Protein AF-A0A842QTE0-F1 (afdb_monomer_lite)

Sequence (74 aa):
MLWEMTPEEEKYCEENGWKCSITFNPLRRFKKPLPVKETFLANDKRKGSFLHGALLTEDQIDILLEQAEELQET

Foldseek 3Di:
DPDDDDPVRVVVCVVVVPDDDDDDDDDDDQPDDDDCCNAPNVPPPCPPHCPVVDDD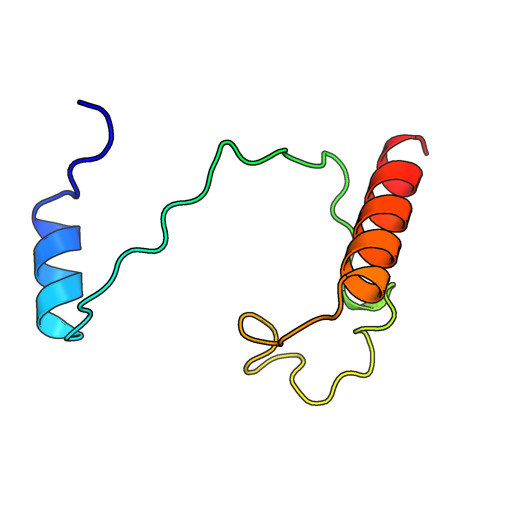DPVSVVRVVVVSVVVSVD

pLDDT: mean 87.03, std 10.42, range [41.84, 97.69]

Radius of gyration: 16.64 Å; chains: 1; bounding box: 34×28×36 Å

Secondary structure (DSSP, 8-state):
---PPPHHHHHHHHHTT-----PPP-PPPPSS---GGGSGGGG-TTTTTTGGG----HHHHHHHHHHHHHHHH-

Structure (mmCIF, N/CA/C/O backbone):
data_AF-A0A842QTE0-F1
#
_entry.id   AF-A0A842QTE0-F1
#
loop_
_atom_site.group_PDB
_atom_site.id
_atom_site.type_symbol
_atom_site.label_atom_id
_atom_site.label_alt_id
_atom_site.label_comp_id
_atom_site.label_asym_id
_atom_site.label_entity_id
_atom_site.label_seq_id
_atom_site.pdbx_PDB_ins_code
_atom_site.Cartn_x
_atom_site.Cartn_y
_atom_site.Cartn_z
_atom_site.occupancy
_atom_site.B_iso_or_equiv
_atom_site.auth_seq_id
_atom_site.auth_comp_id
_atom_site.auth_asym_id
_atom_site.auth_atom_id
_atom_site.pdbx_PDB_model_num
ATOM 1 N N . MET A 1 1 ? 3.059 16.855 -23.680 1.00 41.84 1 MET A N 1
ATOM 2 C CA . MET A 1 1 ? 4.200 15.953 -23.428 1.00 41.84 1 MET A CA 1
ATOM 3 C C . MET A 1 1 ? 4.653 16.209 -22.004 1.00 41.84 1 MET A C 1
ATOM 5 O O . MET A 1 1 ? 5.189 17.278 -21.769 1.00 41.84 1 MET A O 1
ATOM 9 N N . LEU A 1 2 ? 4.300 15.354 -21.040 1.00 44.53 2 LEU A N 1
ATOM 10 C CA . LEU A 1 2 ? 4.558 15.623 -19.611 1.00 44.53 2 LEU A CA 1
ATOM 11 C C . LEU A 1 2 ? 5.301 14.493 -18.884 1.00 44.53 2 LEU A C 1
ATOM 13 O O . LEU A 1 2 ? 5.515 14.613 -17.686 1.00 44.53 2 LEU A O 1
ATOM 17 N N . TRP A 1 3 ? 5.708 13.426 -19.578 1.00 57.84 3 TRP A N 1
ATOM 18 C CA . TRP A 1 3 ? 6.298 12.246 -18.934 1.00 57.84 3 TRP A CA 1
ATOM 19 C C . TRP A 1 3 ? 7.291 11.534 -19.861 1.00 57.84 3 TRP A C 1
ATOM 21 O O . TRP A 1 3 ? 7.109 10.365 -20.184 1.00 57.84 3 TRP A O 1
ATOM 31 N N . GLU A 1 4 ? 8.304 12.243 -20.351 1.00 67.38 4 GLU A N 1
ATOM 32 C CA . GLU A 1 4 ? 9.485 11.558 -20.889 1.00 67.38 4 GLU A CA 1
ATOM 33 C C . GLU A 1 4 ? 10.486 11.415 -19.739 1.00 67.38 4 GLU A C 1
ATOM 35 O O . GLU A 1 4 ? 10.752 12.390 -19.034 1.00 67.38 4 GLU A O 1
ATOM 40 N N . MET A 1 5 ? 10.943 10.181 -19.500 1.00 74.12 5 MET A N 1
ATOM 41 C CA . MET A 1 5 ? 11.985 9.869 -18.516 1.00 74.12 5 MET A CA 1
ATOM 42 C C . MET A 1 5 ? 13.247 10.666 -18.842 1.00 74.12 5 MET A C 1
ATOM 44 O O . MET A 1 5 ? 13.529 10.927 -20.016 1.00 74.12 5 MET A O 1
ATOM 48 N N . THR A 1 6 ? 14.029 11.043 -17.831 1.00 86.44 6 THR A N 1
ATOM 49 C CA . THR A 1 6 ? 15.353 11.606 -18.118 1.00 86.44 6 THR A CA 1
ATOM 50 C C . THR A 1 6 ? 16.270 10.523 -18.707 1.00 86.44 6 THR A C 1
ATOM 52 O O . THR A 1 6 ? 16.056 9.332 -18.459 1.00 86.44 6 THR A O 1
ATOM 55 N N . PRO A 1 7 ? 17.325 10.890 -19.459 1.00 87.75 7 PRO A N 1
ATOM 56 C CA . PRO A 1 7 ? 18.287 9.917 -19.985 1.00 87.75 7 PRO A CA 1
ATOM 57 C C . PRO A 1 7 ? 18.930 9.038 -18.897 1.00 87.75 7 PRO A C 1
ATOM 59 O O . PRO A 1 7 ? 19.278 7.884 -19.141 1.00 87.75 7 PRO A O 1
ATOM 62 N N . GLU A 1 8 ? 19.089 9.565 -17.680 1.00 88.50 8 GLU A N 1
ATOM 63 C CA . GLU A 1 8 ? 19.591 8.811 -16.530 1.00 88.50 8 GLU A CA 1
ATOM 64 C C . GLU A 1 8 ? 18.591 7.754 -16.044 1.00 88.50 8 GLU A C 1
ATOM 66 O O . GLU A 1 8 ? 18.992 6.635 -15.722 1.00 88.50 8 GLU A O 1
ATOM 71 N N . GLU A 1 9 ? 17.300 8.091 -16.005 1.00 85.38 9 GLU A N 1
ATOM 72 C CA . GLU A 1 9 ? 16.227 7.167 -15.627 1.00 85.38 9 GLU A CA 1
ATOM 73 C C . GLU A 1 9 ? 16.060 6.054 -16.668 1.00 85.38 9 GLU A C 1
ATOM 75 O O . GLU A 1 9 ? 15.907 4.888 -16.300 1.00 85.38 9 GLU A O 1
ATOM 80 N N . GLU A 1 10 ? 16.161 6.389 -17.958 1.00 84.94 10 GLU A N 1
ATOM 81 C CA . GLU A 1 10 ? 16.122 5.420 -19.058 1.00 84.94 10 GLU A CA 1
ATOM 82 C C . GLU A 1 10 ? 17.278 4.418 -18.951 1.00 84.94 10 GLU A C 1
ATOM 84 O O . GLU A 1 10 ? 17.052 3.207 -18.892 1.00 84.94 10 GLU A O 1
ATOM 89 N N . LYS A 1 11 ? 18.512 4.914 -18.800 1.00 89.44 11 LYS A N 1
ATOM 90 C CA . LYS A 1 11 ? 19.696 4.067 -18.618 1.00 89.44 11 LYS A CA 1
ATOM 91 C C . LYS A 1 11 ? 19.578 3.166 -17.385 1.00 89.44 11 LYS A C 1
ATOM 93 O O . LYS A 1 11 ? 19.934 1.990 -17.436 1.00 89.44 11 LYS A O 1
ATOM 98 N N . TYR A 1 12 ? 19.057 3.695 -16.279 1.00 89.00 12 TYR A N 1
ATOM 99 C CA . TYR A 1 12 ? 18.839 2.912 -15.065 1.00 89.00 12 TYR A CA 1
ATOM 100 C C . TYR A 1 12 ? 17.810 1.789 -15.279 1.00 89.00 12 TYR A C 1
ATOM 102 O O . TYR A 1 12 ? 18.002 0.675 -14.787 1.00 89.00 12 TYR A O 1
ATOM 110 N N . CYS A 1 13 ? 16.745 2.037 -16.047 1.00 86.75 13 CYS A N 1
ATOM 111 C CA . CYS A 1 13 ? 15.778 1.000 -16.413 1.00 86.75 13 CYS A CA 1
ATOM 112 C C . CYS A 1 13 ? 16.422 -0.116 -17.252 1.00 86.75 13 CYS A C 1
ATOM 114 O O . CYS A 1 13 ? 16.186 -1.296 -16.975 1.00 86.75 13 CYS A O 1
ATOM 116 N N . GLU A 1 14 ? 17.254 0.243 -18.236 1.00 87.44 14 GLU A N 1
ATOM 117 C CA . GLU A 1 14 ? 17.968 -0.709 -19.097 1.00 87.44 14 GLU A CA 1
ATOM 118 C C . GLU A 1 14 ? 18.940 -1.594 -18.305 1.00 87.44 14 GLU A C 1
ATOM 120 O O . GLU A 1 14 ? 18.915 -2.818 -18.452 1.00 87.44 14 GLU A O 1
ATOM 125 N N . GLU A 1 15 ? 19.748 -0.999 -17.419 1.00 94.06 15 GLU A N 1
ATOM 126 C CA . GLU A 1 15 ? 20.705 -1.719 -16.564 1.00 94.06 15 GLU A CA 1
ATOM 127 C C . GLU A 1 15 ? 20.016 -2.737 -15.640 1.00 94.06 15 GLU A C 1
ATOM 129 O O . GLU A 1 15 ? 20.558 -3.812 -15.379 1.00 94.06 15 GLU A O 1
ATOM 134 N N . ASN A 1 16 ? 18.801 -2.427 -15.176 1.00 90.62 16 ASN A N 1
ATOM 135 C CA . ASN A 1 16 ? 18.002 -3.310 -14.322 1.00 90.62 16 ASN A CA 1
ATOM 136 C C . ASN A 1 16 ? 17.078 -4.258 -15.112 1.00 90.62 16 ASN A C 1
ATOM 138 O O . ASN A 1 16 ? 16.372 -5.075 -14.515 1.00 90.62 16 ASN A O 1
ATOM 142 N N . GLY A 1 17 ? 17.071 -4.174 -16.448 1.00 89.81 17 GLY A N 1
ATOM 143 C CA . GLY A 1 17 ? 16.262 -5.027 -17.319 1.00 89.81 17 GLY A CA 1
ATOM 144 C C . GLY A 1 17 ? 14.749 -4.851 -17.147 1.00 89.81 17 GLY A C 1
ATOM 145 O O . GLY A 1 17 ? 13.990 -5.792 -17.408 1.00 89.81 17 GLY A O 1
ATOM 146 N N . TRP A 1 18 ? 14.292 -3.684 -16.688 1.00 87.81 18 TRP A N 1
ATOM 147 C CA . TRP A 1 18 ? 12.870 -3.382 -16.528 1.00 87.81 18 TRP A CA 1
ATOM 148 C C . TRP A 1 18 ? 12.215 -3.126 -17.886 1.00 87.81 18 TRP A C 1
ATOM 150 O O . TRP A 1 18 ? 12.733 -2.385 -18.711 1.00 87.81 18 TRP A O 1
ATOM 160 N N . LYS A 1 19 ? 11.061 -3.758 -18.130 1.00 80.38 19 LYS A N 1
ATOM 161 C CA . LYS A 1 19 ? 10.396 -3.755 -19.451 1.00 80.38 19 LYS A CA 1
ATOM 162 C C . LYS A 1 19 ? 9.021 -3.095 -19.463 1.00 80.38 19 LYS A C 1
ATOM 164 O O . LYS A 1 19 ? 8.411 -2.985 -20.522 1.00 80.38 19 LYS A O 1
ATOM 169 N N . CYS A 1 20 ? 8.508 -2.723 -18.294 1.00 76.44 20 CYS A N 1
ATOM 170 C CA . CYS A 1 20 ? 7.123 -2.305 -18.120 1.00 76.44 20 CYS A CA 1
ATOM 171 C C . CYS A 1 20 ? 7.060 -1.057 -17.242 1.00 76.44 20 CYS A C 1
ATOM 173 O O . CYS A 1 20 ? 7.748 -0.985 -16.226 1.00 76.44 20 CYS A O 1
ATOM 175 N N . SER A 1 21 ? 6.175 -0.125 -17.588 1.00 78.94 21 SER A N 1
ATOM 176 C CA . SER A 1 21 ? 5.819 1.017 -16.746 1.00 78.94 21 SER A CA 1
ATOM 177 C C . SER A 1 21 ? 4.456 0.795 -16.098 1.00 78.94 21 SER A C 1
ATOM 179 O O . SER A 1 21 ? 3.512 0.369 -16.765 1.00 78.94 21 SER A O 1
ATOM 181 N N . ILE A 1 22 ? 4.326 1.138 -14.817 1.00 77.75 22 ILE A N 1
ATOM 182 C CA . ILE A 1 22 ? 3.022 1.255 -14.159 1.00 77.75 22 ILE A CA 1
ATOM 183 C C . ILE A 1 22 ? 2.631 2.728 -14.204 1.00 77.75 22 ILE A C 1
ATOM 185 O O . ILE A 1 22 ? 3.228 3.559 -13.522 1.00 77.75 22 ILE A O 1
ATOM 189 N N . THR A 1 23 ? 1.641 3.060 -15.027 1.00 79.44 23 THR A N 1
ATOM 190 C CA . THR A 1 23 ? 1.104 4.420 -15.101 1.00 79.44 23 THR A CA 1
ATOM 191 C C . THR A 1 23 ? -0.086 4.531 -14.163 1.00 79.44 23 THR A C 1
ATOM 193 O O . THR A 1 23 ? -1.098 3.858 -14.350 1.00 79.44 23 THR A O 1
ATOM 196 N N . PHE A 1 24 ? 0.028 5.384 -13.150 1.00 78.00 24 PHE A N 1
ATOM 197 C CA . PHE A 1 24 ? -1.090 5.685 -12.266 1.00 78.00 24 PHE A CA 1
ATOM 198 C C . PHE A 1 24 ? -1.966 6.786 -12.867 1.00 78.00 24 PHE A C 1
ATOM 200 O O . PHE A 1 24 ? -1.470 7.776 -13.406 1.00 78.00 24 PHE A O 1
ATOM 207 N N . ASN A 1 25 ? -3.279 6.630 -12.722 1.00 79.94 25 ASN A N 1
ATOM 208 C CA . ASN A 1 25 ? -4.224 7.732 -12.885 1.00 79.94 25 ASN A CA 1
ATOM 209 C C . ASN A 1 25 ? -4.001 8.786 -11.778 1.00 79.94 25 ASN A C 1
ATOM 211 O O . ASN A 1 25 ? -3.304 8.494 -10.802 1.00 79.94 25 ASN A O 1
ATOM 215 N N . PRO A 1 26 ? -4.571 10.003 -11.895 1.00 80.19 26 PRO A N 1
ATOM 216 C CA . PRO A 1 26 ? -4.394 11.064 -10.906 1.00 80.19 26 PRO A CA 1
ATOM 217 C C . PRO A 1 26 ? -4.580 10.561 -9.470 1.00 80.19 26 PRO A C 1
ATOM 219 O O . PRO A 1 26 ? -5.662 10.125 -9.078 1.00 80.19 26 PRO A O 1
ATOM 222 N N . LEU A 1 27 ? -3.495 10.602 -8.696 1.00 84.94 27 LEU A N 1
ATOM 223 C CA . LEU A 1 27 ? -3.468 10.103 -7.327 1.00 84.94 27 LEU A CA 1
ATOM 224 C C . LEU A 1 27 ? -4.124 11.117 -6.385 1.00 84.94 27 LEU A C 1
ATOM 226 O O . LEU A 1 27 ? -3.806 12.309 -6.415 1.00 84.94 27 LEU A O 1
ATOM 230 N N . ARG A 1 28 ? -5.002 10.640 -5.498 1.00 84.25 28 ARG A N 1
ATOM 231 C CA . ARG A 1 28 ? -5.580 11.457 -4.424 1.00 84.25 28 ARG A CA 1
ATOM 232 C C . ARG A 1 28 ? -4.664 11.410 -3.206 1.00 84.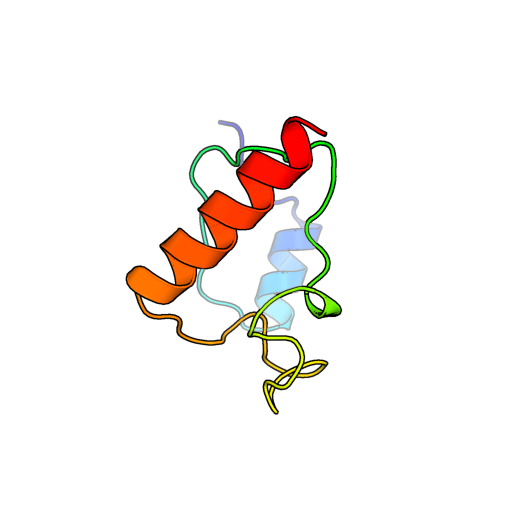25 28 ARG A C 1
ATOM 234 O O . ARG A 1 28 ? -4.398 10.347 -2.653 1.00 84.25 28 ARG A O 1
ATOM 241 N N . ARG A 1 29 ? -4.181 12.576 -2.773 1.00 88.06 29 ARG A N 1
ATOM 242 C CA . ARG A 1 29 ? -3.334 12.684 -1.581 1.00 88.06 29 ARG A CA 1
ATOM 243 C C . ARG A 1 29 ? -4.185 12.783 -0.316 1.00 88.06 29 ARG A C 1
ATOM 245 O O . ARG A 1 29 ? -4.926 13.749 -0.154 1.00 88.06 29 ARG A O 1
ATOM 252 N N . PHE A 1 30 ? -3.988 11.850 0.610 1.00 90.75 30 PHE A N 1
ATOM 253 C CA . PHE A 1 30 ? -4.462 11.973 1.989 1.00 90.75 30 PHE A CA 1
ATOM 254 C C . PHE A 1 30 ? -3.549 12.926 2.777 1.00 90.75 30 PHE A C 1
ATOM 256 O O . PHE A 1 30 ? -2.321 12.853 2.670 1.00 90.75 30 PHE A O 1
ATOM 263 N N . LYS A 1 31 ? -4.131 13.848 3.556 1.00 94.12 31 LYS A N 1
ATOM 264 C CA . LYS A 1 31 ? -3.373 14.756 4.437 1.00 94.12 31 LYS A CA 1
ATOM 265 C C . LYS A 1 31 ? -2.805 13.995 5.629 1.00 94.12 31 LYS A C 1
ATOM 267 O O . LYS A 1 31 ? -1.636 14.170 5.964 1.00 94.12 31 LYS A O 1
ATOM 272 N N . LYS A 1 32 ? -3.633 13.151 6.242 1.00 95.25 32 LYS A N 1
ATOM 273 C CA . LYS A 1 32 ? -3.245 12.253 7.329 1.00 95.25 32 LYS A CA 1
ATOM 274 C C . LYS A 1 32 ? -3.009 10.855 6.752 1.00 95.25 32 LYS A C 1
ATOM 276 O O . LYS A 1 32 ? -3.946 10.283 6.201 1.00 95.25 32 LYS A O 1
ATOM 281 N N . PRO A 1 33 ? -1.784 10.313 6.801 1.00 93.44 33 PRO A N 1
ATOM 282 C CA . PRO A 1 33 ? -1.523 8.980 6.275 1.00 93.44 33 PRO A CA 1
ATOM 283 C C . PRO A 1 33 ? -2.136 7.919 7.195 1.00 93.44 33 PRO A C 1
ATOM 285 O O . PRO A 1 33 ? -1.914 7.980 8.401 1.00 93.44 33 PRO A O 1
ATOM 288 N N . LEU A 1 34 ? -2.840 6.935 6.626 1.00 94.12 34 LEU A N 1
ATOM 289 C CA . LEU A 1 34 ? -3.315 5.757 7.357 1.00 94.12 34 LEU A CA 1
ATOM 290 C C . LEU A 1 34 ? -2.133 4.803 7.624 1.00 94.12 34 LEU A C 1
ATOM 292 O O . LEU A 1 34 ? -1.571 4.245 6.675 1.00 94.12 34 LEU A O 1
ATOM 296 N N . PRO A 1 35 ? -1.699 4.603 8.881 1.00 92.69 35 PRO A N 1
ATOM 297 C CA . PRO A 1 35 ? -0.562 3.741 9.173 1.00 92.69 35 PRO A CA 1
ATOM 298 C C . PRO A 1 35 ? -0.926 2.265 8.977 1.00 92.69 35 PRO A C 1
ATOM 300 O O . PRO A 1 35 ? -1.854 1.767 9.598 1.00 92.69 35 PRO A O 1
ATOM 303 N N . VAL A 1 36 ? -0.128 1.505 8.216 1.00 91.50 36 VAL A N 1
ATOM 304 C CA . VAL A 1 36 ? -0.368 0.061 7.962 1.00 91.50 36 VAL A CA 1
ATOM 305 C C . VAL A 1 36 ? -0.585 -0.745 9.253 1.00 91.50 36 VAL A C 1
ATOM 307 O O . VAL A 1 36 ? -1.380 -1.681 9.285 1.00 91.50 36 VAL A O 1
ATOM 310 N N . LYS A 1 37 ? 0.103 -0.372 10.339 1.00 91.94 37 LYS A N 1
ATOM 311 C CA . LYS A 1 37 ? -0.016 -1.002 11.667 1.00 91.94 37 LYS A CA 1
ATOM 312 C C . LYS A 1 37 ? -1.400 -0.851 12.323 1.00 91.94 37 LYS A C 1
ATOM 314 O O . LYS A 1 37 ? -1.677 -1.589 13.257 1.00 91.94 37 LYS A O 1
ATOM 319 N N . GLU A 1 38 ? -2.211 0.097 11.867 1.00 94.31 38 GLU A N 1
ATOM 320 C CA . GLU A 1 38 ? -3.571 0.379 12.353 1.00 94.31 38 GLU A CA 1
ATOM 321 C C . GLU A 1 38 ? -4.647 -0.259 11.457 1.00 94.31 38 GLU A C 1
ATOM 323 O O . GLU A 1 38 ? -5.832 -0.173 11.751 1.00 94.31 38 GLU A O 1
ATOM 328 N N . THR A 1 39 ? -4.237 -0.948 10.388 1.00 94.12 39 THR A N 1
ATOM 329 C CA . THR A 1 39 ? -5.133 -1.637 9.447 1.00 94.12 39 THR A CA 1
ATOM 330 C C . THR A 1 39 ? -5.131 -3.147 9.685 1.00 94.12 39 THR A C 1
ATOM 332 O O . THR A 1 39 ? -4.273 -3.680 10.395 1.00 94.12 39 THR A O 1
ATOM 335 N N . PHE A 1 40 ? -6.018 -3.885 9.011 1.00 93.81 40 PHE A N 1
ATOM 336 C CA . PHE A 1 40 ? -5.995 -5.354 9.052 1.00 93.81 40 PHE A CA 1
ATOM 337 C C . PHE A 1 40 ? -4.683 -5.957 8.499 1.00 93.81 40 PHE A C 1
ATOM 339 O O . PHE A 1 40 ? -4.336 -7.091 8.831 1.00 93.81 40 PHE A O 1
ATOM 346 N N . LEU A 1 41 ? -3.909 -5.194 7.713 1.00 93.31 41 LEU A N 1
ATOM 347 C CA . LEU A 1 41 ? -2.594 -5.600 7.200 1.00 93.31 41 LEU A CA 1
ATOM 348 C C . LEU A 1 41 ? -1.499 -5.601 8.275 1.00 93.31 41 LEU A C 1
ATOM 350 O O . LEU A 1 41 ? -0.377 -6.038 8.010 1.00 93.31 41 LEU A O 1
ATOM 354 N N . ALA A 1 42 ? -1.788 -5.138 9.495 1.00 92.50 42 ALA A N 1
ATOM 355 C CA . ALA A 1 42 ? -0.812 -5.051 10.577 1.00 92.50 42 ALA A CA 1
ATOM 356 C C . ALA A 1 42 ? -0.089 -6.380 10.855 1.00 92.50 42 ALA A C 1
ATOM 358 O O . ALA A 1 42 ? 1.099 -6.346 11.200 1.00 92.50 42 ALA A O 1
ATOM 359 N N . ASN A 1 43 ? -0.797 -7.498 10.659 1.00 89.75 43 ASN A N 1
ATOM 360 C CA . ASN A 1 43 ? -0.347 -8.867 10.911 1.00 89.75 43 ASN A CA 1
ATOM 361 C C . ASN A 1 43 ? -0.061 -9.668 9.625 1.00 89.75 43 ASN A C 1
ATOM 363 O O . ASN A 1 43 ? 0.147 -10.881 9.694 1.00 89.75 43 ASN A O 1
ATOM 367 N N . ASP A 1 44 ? -0.049 -9.025 8.451 1.00 90.94 44 ASP A N 1
ATOM 368 C CA . ASP A 1 44 ? 0.296 -9.706 7.202 1.00 90.94 44 ASP A CA 1
ATOM 369 C C . ASP A 1 44 ? 1.777 -10.118 7.219 1.00 90.94 44 ASP A C 1
ATOM 371 O O . ASP A 1 44 ? 2.671 -9.311 7.481 1.00 90.94 44 ASP A O 1
ATOM 375 N N . LYS A 1 45 ? 2.056 -11.387 6.909 1.00 88.88 45 LYS A N 1
ATOM 376 C CA . LYS A 1 45 ? 3.418 -11.945 6.913 1.00 88.88 45 LYS A CA 1
ATOM 377 C C . LYS A 1 45 ? 4.342 -11.288 5.880 1.00 88.88 45 LYS A C 1
ATOM 379 O O . LYS A 1 45 ? 5.558 -11.388 6.002 1.00 88.88 45 LYS A O 1
ATOM 384 N N . ARG A 1 46 ? 3.781 -10.626 4.863 1.00 88.94 46 ARG A N 1
ATOM 385 C CA . ARG A 1 46 ? 4.509 -9.894 3.811 1.00 88.94 46 ARG A CA 1
ATOM 386 C C . ARG A 1 46 ? 4.928 -8.490 4.253 1.00 88.94 46 ARG A C 1
ATOM 388 O O . ARG A 1 46 ? 5.642 -7.803 3.518 1.00 88.94 46 ARG A O 1
ATOM 395 N N . LYS A 1 47 ? 4.495 -8.033 5.433 1.00 82.38 47 LYS A N 1
ATOM 396 C CA . LYS A 1 47 ? 4.878 -6.736 5.998 1.00 82.38 47 LYS A CA 1
ATOM 397 C C . LYS A 1 47 ? 6.404 -6.625 6.093 1.00 82.38 47 LYS A C 1
ATOM 399 O O . LYS A 1 47 ? 7.063 -7.488 6.660 1.00 82.38 47 LYS A O 1
ATOM 404 N N . GLY A 1 48 ? 6.960 -5.554 5.524 1.00 77.94 48 GLY A N 1
ATOM 405 C CA . GLY A 1 48 ? 8.409 -5.305 5.487 1.00 77.94 48 GLY A CA 1
ATOM 406 C C . GLY A 1 48 ? 9.174 -6.009 4.358 1.00 77.94 48 GLY A C 1
ATOM 407 O O . GLY A 1 48 ? 10.368 -5.773 4.225 1.00 77.94 48 GLY A O 1
ATOM 408 N N . SER A 1 49 ? 8.514 -6.830 3.534 1.00 83.56 49 SER A N 1
ATOM 409 C CA . SER A 1 49 ? 9.118 -7.454 2.350 1.00 83.56 49 SER A CA 1
ATOM 410 C C . SER A 1 49 ? 8.348 -7.087 1.078 1.00 83.56 49 SER A C 1
ATOM 412 O O . SER A 1 49 ? 8.673 -6.111 0.405 1.00 83.56 49 SER A O 1
ATOM 414 N N . PHE A 1 50 ? 7.276 -7.821 0.784 1.00 83.81 50 PHE A N 1
ATOM 415 C CA . PHE A 1 50 ? 6.546 -7.769 -0.487 1.00 83.81 50 PHE A CA 1
ATOM 416 C C . PHE A 1 50 ? 5.113 -7.252 -0.342 1.00 83.81 50 PHE A C 1
ATOM 418 O O . PHE A 1 50 ? 4.261 -7.529 -1.182 1.00 83.81 50 PHE A O 1
ATOM 425 N N . LEU A 1 51 ? 4.822 -6.495 0.722 1.00 87.12 51 LEU A N 1
ATOM 426 C CA . LEU A 1 51 ? 3.479 -5.947 0.941 1.00 87.12 51 LEU A CA 1
ATOM 427 C C . LEU A 1 51 ? 3.028 -5.022 -0.205 1.00 87.12 51 LEU A C 1
ATOM 429 O O . LEU A 1 51 ? 1.847 -4.985 -0.521 1.00 87.12 51 LEU A O 1
ATOM 433 N N . HIS A 1 52 ? 3.963 -4.337 -0.871 1.00 82.88 52 HIS A N 1
ATOM 434 C CA . HIS A 1 52 ? 3.678 -3.460 -2.015 1.00 82.88 52 HIS A CA 1
ATOM 435 C C . HIS A 1 52 ? 3.115 -4.202 -3.243 1.00 82.88 52 HIS A C 1
ATOM 437 O O . HIS A 1 52 ? 2.519 -3.570 -4.106 1.00 82.88 52 HIS A O 1
ATOM 443 N N . GLY A 1 53 ? 3.303 -5.524 -3.324 1.00 85.56 53 GLY A N 1
ATOM 444 C CA . GLY A 1 53 ? 2.754 -6.385 -4.377 1.00 85.56 53 GLY A CA 1
ATOM 445 C C . GLY A 1 53 ? 1.665 -7.336 -3.876 1.00 85.56 53 GLY A C 1
ATOM 446 O O . GLY A 1 53 ? 1.326 -8.300 -4.561 1.00 85.56 53 GLY A O 1
ATOM 447 N N . ALA A 1 54 ? 1.153 -7.131 -2.660 1.00 88.75 54 ALA A N 1
ATOM 448 C CA . ALA A 1 54 ? 0.103 -7.967 -2.106 1.00 88.75 54 ALA A CA 1
ATOM 449 C C . ALA A 1 54 ? -1.212 -7.761 -2.867 1.00 88.75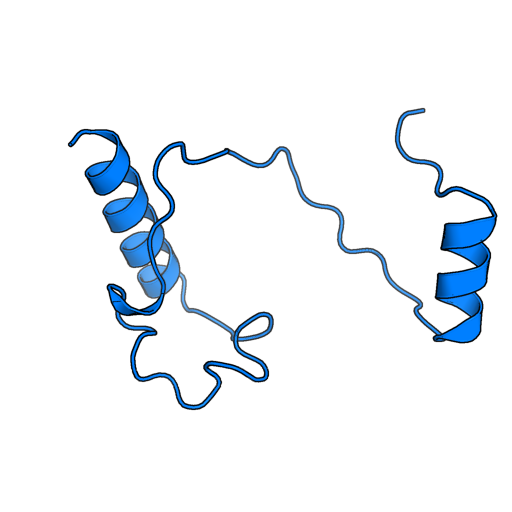 54 ALA A C 1
ATOM 451 O O . ALA A 1 54 ? -1.738 -6.654 -2.917 1.00 88.75 54 ALA A O 1
ATOM 452 N N . LEU A 1 55 ? -1.767 -8.846 -3.410 1.00 91.50 55 LEU A N 1
ATOM 453 C CA . LEU A 1 55 ? -3.137 -8.839 -3.915 1.00 91.50 55 LEU A CA 1
ATOM 454 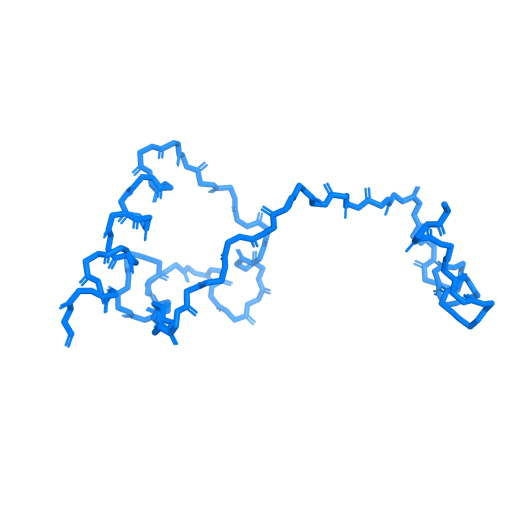C C . LEU A 1 55 ? -4.110 -8.653 -2.746 1.00 91.50 55 LEU A C 1
ATOM 456 O O . LEU A 1 55 ? -4.008 -9.369 -1.742 1.00 91.50 55 LEU A O 1
ATOM 460 N N . LEU A 1 56 ? -5.027 -7.704 -2.911 1.00 92.81 56 LEU A N 1
ATOM 461 C CA . LEU A 1 56 ? -6.139 -7.422 -2.010 1.00 92.81 56 LEU A CA 1
ATOM 462 C C . LEU A 1 56 ? -7.452 -7.665 -2.755 1.00 92.81 56 LEU A C 1
ATOM 464 O O . LEU A 1 56 ? -7.516 -7.478 -3.971 1.00 92.81 56 LEU A O 1
ATOM 468 N N . THR A 1 57 ? -8.482 -8.098 -2.033 1.00 96.12 57 THR A N 1
ATOM 469 C CA . THR A 1 57 ? -9.848 -8.159 -2.571 1.00 96.12 57 THR A CA 1
ATOM 470 C C . THR A 1 57 ? -10.460 -6.758 -2.646 1.00 96.12 57 THR A C 1
ATOM 472 O O . THR A 1 57 ? -9.972 -5.840 -1.989 1.00 96.12 57 THR A O 1
ATOM 475 N N . GLU A 1 58 ? -11.538 -6.588 -3.414 1.00 96.50 58 GLU A N 1
ATOM 476 C CA . GLU A 1 58 ? -12.279 -5.315 -3.466 1.00 96.50 58 GLU A CA 1
ATOM 477 C C . GLU A 1 58 ? -12.753 -4.897 -2.066 1.00 96.50 58 GLU A C 1
ATOM 479 O O . GLU A 1 58 ? -12.378 -3.823 -1.609 1.00 96.50 58 GLU A O 1
ATOM 484 N N . ASP A 1 59 ? -13.384 -5.803 -1.310 1.00 97.69 59 ASP A N 1
ATOM 485 C CA . ASP A 1 59 ? -13.801 -5.543 0.079 1.00 97.69 59 ASP A CA 1
ATOM 486 C C . ASP A 1 59 ? -12.651 -5.051 0.979 1.00 97.69 59 ASP A C 1
ATOM 488 O O . ASP A 1 59 ? -12.821 -4.199 1.848 1.00 97.69 59 ASP A O 1
ATOM 492 N N . GLN A 1 60 ? -11.446 -5.597 0.792 1.00 95.88 60 GLN A N 1
ATOM 493 C CA . GLN A 1 60 ? -10.263 -5.198 1.554 1.00 95.88 60 GLN A CA 1
ATOM 494 C C . GLN A 1 60 ? -9.781 -3.797 1.179 1.00 95.88 60 GLN A C 1
ATOM 496 O O . GLN A 1 60 ? -9.263 -3.079 2.035 1.00 95.88 60 GLN A O 1
ATOM 501 N N . ILE A 1 61 ? -9.914 -3.428 -0.093 1.00 94.69 61 ILE A N 1
ATOM 502 C CA . ILE A 1 61 ? 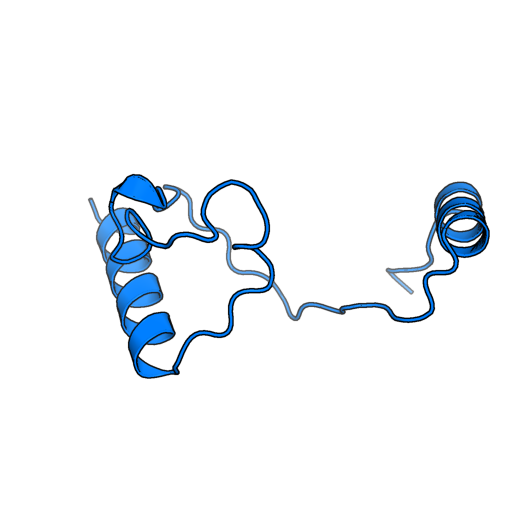-9.596 -2.089 -0.580 1.00 94.69 61 ILE A CA 1
ATOM 503 C C . ILE A 1 61 ? -10.607 -1.094 -0.015 1.00 94.69 61 ILE A C 1
ATOM 505 O O . ILE A 1 61 ? -10.184 -0.072 0.523 1.00 94.69 61 ILE A O 1
ATOM 509 N N . ASP A 1 62 ? -11.897 -1.418 -0.059 1.00 96.81 62 ASP A N 1
ATOM 510 C CA . ASP A 1 62 ? -12.965 -0.552 0.445 1.00 96.81 62 ASP A CA 1
ATOM 511 C C . ASP A 1 62 ? -12.775 -0.251 1.934 1.00 96.81 62 ASP A C 1
ATOM 513 O O . ASP A 1 62 ? -12.725 0.914 2.320 1.00 96.81 62 ASP A O 1
ATOM 517 N N . ILE A 1 63 ? -12.498 -1.273 2.752 1.00 97.12 63 ILE A N 1
AT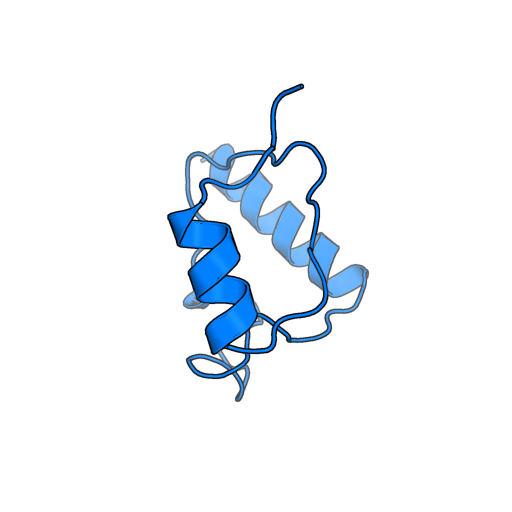OM 518 C CA . ILE A 1 63 ? -12.197 -1.094 4.182 1.00 97.12 63 ILE A CA 1
ATOM 519 C C . ILE A 1 63 ? -11.008 -0.139 4.400 1.00 97.12 63 ILE A C 1
ATOM 521 O O . ILE A 1 63 ? -11.046 0.708 5.292 1.00 97.12 63 ILE A O 1
ATOM 525 N N . LEU A 1 64 ? -9.930 -0.261 3.614 1.00 95.44 64 LEU A N 1
ATOM 526 C CA . LEU A 1 64 ? -8.761 0.622 3.749 1.00 95.44 64 LEU A CA 1
ATOM 527 C C . LEU A 1 64 ? -9.076 2.062 3.344 1.00 95.44 64 LEU A C 1
ATOM 529 O O . LEU A 1 64 ? -8.551 2.995 3.957 1.00 95.44 64 LEU A O 1
ATOM 533 N N . LEU A 1 65 ? -9.885 2.244 2.300 1.00 94.62 65 LEU A N 1
ATOM 534 C CA . LEU A 1 65 ? -10.279 3.561 1.820 1.00 94.62 65 LEU A CA 1
ATOM 535 C C . LEU A 1 65 ? -11.217 4.247 2.813 1.00 94.62 65 LEU A C 1
ATOM 537 O O . LEU A 1 65 ? -10.942 5.388 3.171 1.00 94.62 65 LEU A O 1
ATOM 541 N N . GLU A 1 66 ? -12.227 3.546 3.330 1.00 95.44 66 GLU A N 1
ATOM 542 C CA . GLU A 1 66 ? -13.134 4.056 4.367 1.00 95.44 66 GLU A CA 1
ATOM 543 C C . GLU A 1 66 ? -12.353 4.513 5.608 1.00 95.44 66 GLU A C 1
ATOM 545 O O . GLU A 1 66 ? -12.463 5.666 6.025 1.00 95.44 66 GLU A O 1
ATOM 550 N N . GLN A 1 67 ? -11.456 3.668 6.134 1.00 95.94 67 GLN A N 1
ATOM 551 C CA . GLN A 1 67 ? -10.595 4.030 7.269 1.00 95.94 67 GLN A CA 1
ATOM 552 C C . GLN A 1 67 ? -9.728 5.265 6.985 1.00 95.94 67 GLN A C 1
ATOM 554 O O . GLN A 1 67 ? -9.513 6.109 7.860 1.00 95.94 67 GLN A O 1
ATOM 559 N N . ALA A 1 68 ? -9.184 5.371 5.770 1.00 94.81 68 ALA A N 1
ATOM 560 C CA . ALA A 1 68 ? -8.350 6.501 5.387 1.00 94.81 68 ALA A CA 1
ATOM 561 C C . ALA A 1 68 ? -9.161 7.796 5.270 1.00 94.81 68 ALA A C 1
ATOM 563 O O . ALA A 1 68 ? -8.632 8.860 5.607 1.00 94.81 68 ALA A O 1
ATOM 564 N N . GLU A 1 69 ? -10.408 7.713 4.802 1.00 94.12 69 GLU A N 1
ATOM 565 C CA . GLU A 1 69 ? -11.337 8.836 4.682 1.00 94.12 69 GLU A CA 1
ATOM 566 C C . GLU A 1 69 ? -11.808 9.331 6.051 1.00 94.12 69 GLU A C 1
ATOM 568 O O . GLU A 1 69 ? -11.651 10.520 6.327 1.00 94.12 69 GLU A O 1
ATOM 573 N N . GLU A 1 70 ? -12.232 8.439 6.951 1.00 94.88 70 GLU A N 1
ATOM 574 C CA . GLU A 1 70 ? -12.578 8.781 8.342 1.00 94.88 70 GLU A CA 1
ATOM 575 C C . GLU A 1 70 ? -11.414 9.480 9.067 1.00 94.88 70 GLU A C 1
ATOM 577 O O . GLU A 1 70 ? -11.585 10.482 9.771 1.00 94.88 70 GLU A O 1
ATOM 582 N N . LEU A 1 71 ? -10.182 9.006 8.842 1.00 95.56 71 LEU A N 1
ATOM 583 C CA . LEU A 1 71 ? -8.985 9.629 9.402 1.00 95.56 71 LEU A CA 1
ATOM 584 C C . LEU A 1 71 ? -8.776 11.067 8.895 1.00 95.56 71 LEU A C 1
ATOM 586 O O . LEU A 1 71 ? -8.125 11.854 9.580 1.00 95.56 71 LEU A O 1
ATOM 590 N N . GLN A 1 72 ? -9.305 11.440 7.723 1.00 92.50 72 GLN A N 1
ATOM 591 C CA . GLN A 1 72 ? -9.203 12.820 7.231 1.00 92.50 72 GLN A CA 1
ATOM 592 C C . GLN A 1 72 ? -10.156 13.792 7.934 1.00 92.50 72 GLN A C 1
ATOM 594 O O . GLN A 1 72 ? -9.897 14.996 7.875 1.00 92.50 72 GLN A O 1
ATOM 599 N N . GLU A 1 73 ? -11.238 13.298 8.542 1.00 90.62 73 GLU A N 1
ATOM 600 C CA . GLU A 1 73 ? -12.299 14.117 9.152 1.00 90.62 73 GLU A CA 1
ATOM 601 C C . GLU A 1 73 ? -12.072 14.410 10.640 1.00 90.62 73 GLU A C 1
ATOM 603 O O . GLU A 1 73 ? -12.623 15.371 11.181 1.00 90.62 73 GLU A O 1
ATOM 608 N N . THR A 1 74 ? -11.240 13.597 11.291 1.00 73.06 74 THR A N 1
ATOM 609 C CA . THR A 1 74 ? -10.702 13.871 12.636 1.00 73.06 74 THR A CA 1
ATOM 610 C C . THR A 1 74 ? -9.637 14.961 12.603 1.00 73.06 74 THR A C 1
ATOM 612 O O . THR A 1 74 ? -9.075 15.323 13.660 1.00 73.06 74 THR A O 1
#